Protein AF-A0AA44ZHX7-F1 (afdb_monomer_lite)

Secondary structure (DSSP, 8-state):
-EEEE--HHHHHHHH-TTS-HHHHHHHHHHHHHHHT-TTEEEE--HHHHHHHHHTS-TT-HHHHHHHHHHHTT-

Structure (mmCIF, N/CA/C/O backbone):
data_AF-A0AA44ZHX7-F1
#
_entry.id   AF-A0AA44ZHX7-F1
#
loop_
_atom_site.group_PDB
_atom_site.id
_atom_site.type_symbol
_atom_site.label_atom_id
_atom_site.label_alt_id
_atom_site.label_comp_id
_atom_site.label_asym_id
_atom_site.label_entity_id
_atom_site.label_seq_id
_atom_site.pdbx_PDB_ins_code
_atom_site.Cartn_x
_atom_site.Cartn_y
_atom_site.Cartn_z
_atom_site.occupancy
_atom_site.B_iso_or_equiv
_atom_site.auth_seq_id
_atom_site.auth_comp_id
_atom_site.auth_asym_id
_atom_site.auth_atom_id
_atom_site.pdbx_PDB_model_num
ATOM 1 N N . MET A 1 1 ? -13.828 -3.206 13.372 1.00 72.69 1 MET A N 1
ATOM 2 C CA . MET A 1 1 ? -13.699 -3.482 11.927 1.00 72.69 1 MET A CA 1
ATOM 3 C C . MET A 1 1 ? -13.790 -2.216 11.073 1.00 72.69 1 MET A C 1
ATOM 5 O O . MET A 1 1 ? -14.879 -1.673 10.895 1.00 72.69 1 MET A O 1
ATOM 9 N N . THR A 1 2 ? -12.655 -1.772 10.527 1.00 88.38 2 THR A N 1
ATOM 10 C CA . THR A 1 2 ? -12.563 -0.634 9.592 1.00 88.38 2 THR A CA 1
ATOM 11 C C . THR A 1 2 ? -12.018 -1.126 8.253 1.00 88.38 2 THR A C 1
ATOM 13 O O . THR A 1 2 ? -11.089 -1.932 8.215 1.00 88.38 2 THR A O 1
ATOM 16 N N . VAL A 1 3 ? -12.605 -0.666 7.147 1.00 90.56 3 VAL A N 1
ATOM 17 C CA . VAL A 1 3 ? -12.116 -0.967 5.796 1.00 90.56 3 VAL A CA 1
ATOM 18 C C . VAL A 1 3 ? -11.367 0.249 5.268 1.00 90.56 3 VAL A C 1
ATOM 20 O O . VAL A 1 3 ? -11.951 1.322 5.123 1.00 90.56 3 VAL A O 1
ATOM 23 N N . TYR A 1 4 ? -10.084 0.073 4.971 1.00 91.62 4 TYR A N 1
ATOM 24 C CA . TYR A 1 4 ? -9.224 1.086 4.374 1.00 91.62 4 TYR A CA 1
ATOM 25 C C . TYR A 1 4 ? -9.085 0.820 2.879 1.00 91.62 4 TYR A C 1
ATOM 27 O O . TYR A 1 4 ? -8.511 -0.187 2.465 1.00 91.62 4 TYR A O 1
ATOM 35 N N . LEU A 1 5 ? -9.597 1.743 2.069 1.00 92.62 5 LEU A N 1
ATOM 36 C CA . LEU A 1 5 ? -9.280 1.791 0.649 1.00 92.62 5 LEU A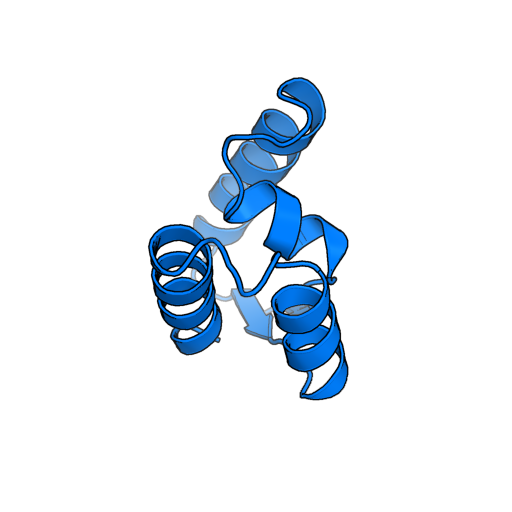 CA 1
ATOM 37 C C . LEU A 1 5 ? -7.913 2.462 0.488 1.00 92.62 5 LEU A C 1
ATOM 39 O O . LEU A 1 5 ? -7.784 3.653 0.765 1.00 92.62 5 LEU A O 1
ATOM 43 N N . LEU A 1 6 ? -6.905 1.695 0.076 1.00 91.50 6 LEU A N 1
ATOM 44 C CA . LEU A 1 6 ? -5.556 2.217 -0.134 1.00 91.50 6 LEU A CA 1
ATOM 45 C C . LEU A 1 6 ? -5.503 2.993 -1.446 1.00 91.50 6 LEU A C 1
ATOM 47 O O . LEU A 1 6 ? -5.895 2.461 -2.483 1.00 91.50 6 LEU A O 1
ATOM 51 N N . ASP A 1 7 ? -5.017 4.231 -1.406 1.00 90.50 7 ASP A N 1
ATOM 52 C CA . ASP A 1 7 ? -4.843 5.049 -2.602 1.00 90.50 7 ASP A CA 1
ATOM 53 C C . ASP A 1 7 ? -3.535 4.729 -3.349 1.00 90.50 7 ASP A C 1
ATOM 5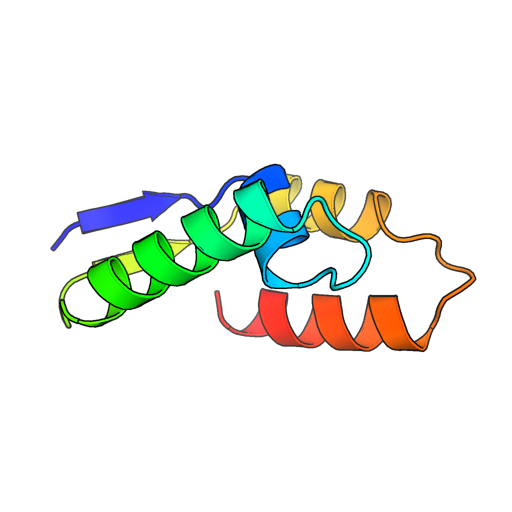5 O O . ASP A 1 7 ? -2.610 4.098 -2.830 1.00 90.50 7 ASP A O 1
ATOM 59 N N . THR A 1 8 ? -3.462 5.186 -4.598 1.00 87.50 8 THR A N 1
ATOM 60 C CA . THR A 1 8 ? -2.318 4.977 -5.489 1.00 87.50 8 THR A CA 1
ATOM 61 C C . THR A 1 8 ? -1.012 5.539 -4.915 1.00 87.50 8 THR A C 1
ATOM 63 O O . THR A 1 8 ? 0.014 4.864 -4.969 1.00 87.50 8 THR A O 1
ATOM 66 N N . ASN A 1 9 ? -1.023 6.745 -4.341 1.00 85.56 9 ASN A N 1
ATOM 67 C CA . ASN A 1 9 ? 0.184 7.380 -3.801 1.00 85.56 9 ASN A CA 1
ATOM 68 C C . ASN A 1 9 ? 0.680 6.643 -2.556 1.00 85.56 9 ASN A C 1
ATOM 70 O O . ASN A 1 9 ? 1.879 6.423 -2.410 1.00 85.56 9 ASN A O 1
ATOM 74 N N . TYR A 1 10 ? -0.239 6.219 -1.690 1.00 88.94 10 TYR A N 1
ATOM 75 C CA . TYR A 1 10 ? 0.060 5.433 -0.500 1.00 88.94 10 TYR A CA 1
ATOM 76 C C . TYR A 1 10 ? 0.783 4.131 -0.866 1.00 88.94 10 TYR A C 1
ATOM 78 O O . TYR A 1 10 ? 1.828 3.816 -0.300 1.00 88.94 10 TYR A O 1
ATOM 86 N N . LEU A 1 11 ? 0.283 3.415 -1.878 1.00 87.06 11 LEU A N 1
ATOM 87 C CA . LEU A 1 11 ? 0.905 2.189 -2.388 1.00 87.06 11 LEU A CA 1
ATOM 88 C C . LEU A 1 11 ? 2.270 2.442 -3.041 1.00 87.06 11 LEU A C 1
ATOM 90 O O . LEU A 1 11 ? 3.188 1.643 -2.862 1.00 87.06 11 LEU A O 1
ATOM 94 N N . VAL A 1 12 ? 2.421 3.552 -3.771 1.00 83.81 12 VAL A N 1
ATOM 95 C CA . VAL A 1 12 ? 3.707 3.947 -4.365 1.00 83.81 12 VAL A CA 1
ATOM 96 C C . VAL A 1 12 ? 4.741 4.217 -3.273 1.00 83.81 12 VAL A C 1
ATOM 98 O O . VAL A 1 12 ? 5.828 3.653 -3.333 1.00 83.81 12 VAL A O 1
ATOM 101 N N . TYR A 1 13 ? 4.400 4.989 -2.239 1.00 85.00 13 TYR A N 1
ATOM 102 C CA . TYR A 1 13 ? 5.309 5.246 -1.115 1.00 85.00 13 TYR A CA 1
ATOM 103 C C . TYR A 1 13 ? 5.647 3.979 -0.315 1.00 85.00 13 TYR A C 1
ATOM 105 O O . TYR A 1 13 ? 6.747 3.867 0.217 1.00 85.00 13 TYR A O 1
ATOM 113 N N . LEU A 1 14 ? 4.735 3.004 -0.250 1.00 83.12 14 LEU A N 1
ATOM 114 C CA . LEU A 1 14 ? 4.975 1.709 0.400 1.00 83.12 14 LEU A CA 1
ATOM 115 C C . LEU A 1 14 ? 5.977 0.825 -0.347 1.00 83.12 14 LEU A C 1
ATOM 117 O O . LEU A 1 14 ? 6.710 0.058 0.277 1.00 83.12 14 LEU A O 1
ATOM 121 N N . ALA A 1 15 ? 5.974 0.882 -1.676 1.00 76.19 15 ALA A N 1
ATOM 122 C CA . ALA A 1 15 ? 6.666 -0.096 -2.508 1.00 76.19 15 ALA A CA 1
ATOM 123 C C . ALA A 1 15 ? 7.867 0.463 -3.288 1.00 76.19 15 ALA A C 1
ATOM 125 O O . ALA A 1 15 ? 8.671 -0.326 -3.791 1.00 76.19 15 ALA A O 1
ATOM 126 N N . ASP A 1 16 ? 8.005 1.786 -3.383 1.00 73.06 16 ASP A N 1
ATOM 127 C CA . ASP A 1 16 ? 9.088 2.460 -4.096 1.00 73.06 16 ASP A CA 1
ATOM 128 C C . ASP A 1 16 ? 10.120 3.070 -3.137 1.00 73.06 16 ASP A C 1
ATOM 130 O O . ASP A 1 16 ? 9.830 4.019 -2.407 1.00 73.06 16 ASP A O 1
ATOM 134 N N . ASP A 1 17 ? 11.347 2.548 -3.165 1.00 68.56 17 ASP A N 1
ATOM 135 C CA . ASP A 1 17 ? 12.455 3.057 -2.346 1.00 68.56 17 ASP A CA 1
ATOM 136 C C . ASP A 1 17 ? 13.087 4.342 -2.920 1.00 68.56 17 ASP A C 1
ATOM 138 O O . ASP A 1 17 ? 13.789 5.031 -2.189 1.00 68.56 17 ASP A O 1
ATOM 142 N N . ASP A 1 18 ? 12.797 4.703 -4.181 1.00 67.38 18 ASP A N 1
ATOM 143 C CA . ASP A 1 18 ? 13.215 5.982 -4.798 1.00 67.38 18 ASP A CA 1
ATOM 144 C C . ASP A 1 18 ? 12.261 7.149 -4.451 1.00 67.38 18 ASP A C 1
ATOM 146 O O . ASP A 1 18 ? 12.402 8.262 -4.967 1.00 67.38 18 ASP A O 1
ATOM 150 N N . SER A 1 19 ? 11.241 6.903 -3.626 1.00 70.25 19 SER A N 1
ATOM 151 C CA . SER A 1 19 ? 10.249 7.911 -3.256 1.00 70.25 19 SER A CA 1
ATOM 152 C C . SER A 1 19 ? 10.721 8.818 -2.110 1.00 70.25 19 SER A C 1
ATOM 154 O O . SER A 1 19 ? 11.673 8.512 -1.398 1.00 70.25 19 SER A O 1
ATOM 156 N N . ASP A 1 20 ? 10.051 9.963 -1.947 1.00 80.88 20 ASP A N 1
ATOM 157 C CA . ASP A 1 20 ? 10.313 10.938 -0.879 1.00 80.88 20 ASP A CA 1
ATOM 158 C C . ASP A 1 20 ? 10.388 10.257 0.504 1.00 80.88 20 ASP A C 1
ATOM 160 O O . ASP A 1 20 ? 9.410 9.668 0.978 1.00 80.88 20 ASP A O 1
ATOM 164 N N . GLU A 1 21 ? 11.562 10.332 1.137 1.00 83.00 21 GLU A N 1
ATOM 165 C CA . GLU A 1 21 ? 11.891 9.582 2.350 1.00 83.00 21 GLU A CA 1
ATOM 166 C C . GLU A 1 21 ? 10.989 9.953 3.538 1.00 83.00 21 GLU A C 1
ATOM 168 O O . GLU A 1 21 ? 10.586 9.071 4.306 1.00 83.00 21 GLU A O 1
ATOM 173 N N . GLU A 1 22 ? 10.605 11.229 3.671 1.00 85.94 22 GLU A N 1
ATOM 174 C CA . GLU A 1 22 ? 9.706 11.670 4.744 1.00 85.94 22 GLU A CA 1
ATOM 175 C C . GLU A 1 22 ? 8.305 11.091 4.553 1.00 85.94 22 GLU A C 1
ATOM 177 O O . GLU A 1 22 ? 7.711 10.555 5.496 1.00 85.94 22 GLU A O 1
ATOM 182 N N . LYS A 1 23 ? 7.787 11.135 3.320 1.00 84.12 23 LYS A N 1
ATOM 183 C CA . LYS A 1 23 ? 6.462 10.583 3.001 1.00 84.12 23 LYS A CA 1
ATOM 184 C C . LYS A 1 23 ? 6.437 9.070 3.145 1.00 84.12 23 LYS A C 1
ATOM 186 O O . LYS A 1 23 ? 5.487 8.530 3.711 1.00 84.12 23 LYS A O 1
ATOM 191 N N . ARG A 1 24 ? 7.496 8.390 2.709 1.00 85.62 24 ARG A N 1
ATOM 192 C CA . ARG A 1 24 ? 7.659 6.944 2.883 1.00 85.62 24 ARG A CA 1
ATOM 193 C C . ARG A 1 24 ? 7.658 6.560 4.359 1.00 85.62 24 ARG A C 1
ATOM 195 O O . ARG A 1 24 ? 6.950 5.635 4.749 1.00 85.62 24 ARG A O 1
ATOM 202 N N . LYS A 1 25 ? 8.396 7.285 5.203 1.00 87.62 25 LYS A N 1
ATOM 203 C CA . LYS A 1 25 ? 8.428 7.029 6.649 1.00 87.62 25 LYS A CA 1
ATOM 204 C C . LYS A 1 25 ? 7.060 7.239 7.303 1.00 87.62 25 LYS A C 1
ATOM 206 O O . LYS A 1 25 ? 6.661 6.423 8.132 1.00 87.62 25 LYS A O 1
ATOM 211 N N . ALA A 1 26 ? 6.336 8.289 6.913 1.00 89.44 26 ALA A N 1
ATOM 212 C CA . ALA A 1 26 ? 4.987 8.551 7.409 1.00 89.44 26 ALA A CA 1
ATOM 213 C C . ALA A 1 26 ? 4.011 7.425 7.034 1.00 89.44 26 ALA A C 1
ATOM 215 O O . ALA A 1 26 ? 3.313 6.906 7.902 1.00 89.44 26 ALA A O 1
ATOM 216 N N . VAL A 1 27 ? 4.019 6.998 5.767 1.00 90.38 27 VAL A N 1
ATOM 217 C CA . VAL A 1 27 ? 3.177 5.899 5.270 1.00 90.38 27 VAL A CA 1
ATOM 218 C C . VAL A 1 27 ? 3.510 4.577 5.968 1.00 90.38 27 VAL A C 1
ATOM 220 O O . VAL A 1 27 ? 2.601 3.858 6.371 1.00 90.38 27 VAL A O 1
ATOM 223 N N . LEU A 1 28 ? 4.794 4.260 6.168 1.00 89.62 28 LEU A N 1
ATOM 224 C CA . LEU A 1 28 ? 5.204 3.041 6.873 1.00 89.62 28 LEU A CA 1
ATOM 225 C C . LEU A 1 28 ? 4.764 3.035 8.341 1.00 89.62 28 LEU A C 1
ATOM 227 O O . LEU A 1 28 ? 4.312 2.000 8.826 1.00 89.62 28 LEU A O 1
ATOM 231 N N . SER A 1 29 ? 4.877 4.171 9.040 1.00 91.75 29 SER A N 1
ATOM 232 C CA . SER A 1 29 ? 4.418 4.294 10.430 1.00 91.75 29 SER A CA 1
ATOM 233 C C . SER A 1 29 ? 2.906 4.115 10.530 1.00 91.75 29 SER A C 1
ATOM 235 O O . SER A 1 29 ? 2.427 3.322 11.335 1.00 91.75 29 SER A O 1
ATOM 237 N N . ASP A 1 30 ? 2.158 4.795 9.664 1.00 91.62 30 ASP A N 1
ATOM 238 C CA . ASP A 1 30 ? 0.699 4.715 9.619 1.00 91.62 30 ASP A CA 1
ATOM 239 C C . ASP A 1 30 ? 0.210 3.300 9.249 1.00 91.62 30 ASP A C 1
ATOM 241 O O . ASP A 1 30 ? -0.721 2.784 9.869 1.00 91.62 30 ASP A O 1
ATOM 245 N N . MET A 1 31 ? 0.871 2.620 8.305 1.00 90.62 31 MET A N 1
ATOM 246 C CA . MET A 1 31 ? 0.558 1.227 7.970 1.00 90.62 31 MET A CA 1
ATOM 247 C C . MET A 1 31 ? 0.847 0.290 9.148 1.00 90.62 31 MET A C 1
ATOM 249 O O . MET A 1 31 ? 0.035 -0.583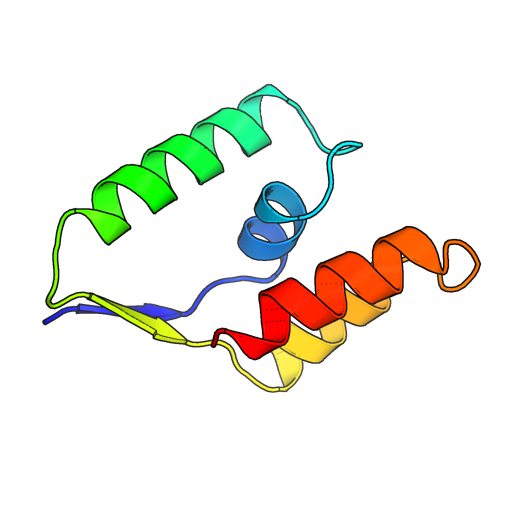 9.451 1.00 90.62 31 MET A O 1
ATOM 253 N N . ALA A 1 32 ? 1.977 0.477 9.838 1.00 90.94 32 ALA A N 1
ATOM 254 C CA . ALA A 1 32 ? 2.339 -0.323 11.006 1.00 90.94 32 ALA A CA 1
ATOM 255 C C . ALA A 1 32 ? 1.320 -0.166 12.145 1.00 90.94 32 ALA A C 1
ATOM 257 O O . ALA A 1 32 ? 0.919 -1.163 12.739 1.00 90.94 32 ALA A O 1
ATOM 258 N N . GLU A 1 33 ? 0.854 1.056 12.412 1.00 91.81 33 GLU A N 1
ATOM 259 C CA . GLU A 1 33 ? -0.204 1.322 13.394 1.00 91.81 33 GLU A CA 1
ATOM 260 C C . GLU A 1 33 ? -1.528 0.655 13.002 1.00 91.81 33 GLU A C 1
ATOM 262 O O . GLU A 1 33 ? -2.170 0.007 13.831 1.00 91.81 33 GLU A O 1
ATOM 267 N N . LYS A 1 34 ? -1.927 0.737 11.727 1.00 89.69 34 LYS A N 1
ATOM 268 C CA . LYS A 1 34 ? -3.165 0.100 11.247 1.00 89.69 34 LYS A CA 1
ATOM 269 C C . LYS A 1 34 ? -3.093 -1.426 11.274 1.00 89.69 34 LYS A C 1
ATOM 271 O O . LYS A 1 34 ? -4.127 -2.055 11.494 1.00 89.69 34 LYS A O 1
ATOM 276 N N . LEU A 1 35 ? -1.909 -2.008 11.073 1.00 88.38 35 LEU A N 1
ATOM 277 C CA . LEU A 1 35 ? -1.666 -3.453 11.150 1.00 88.38 35 LEU A CA 1
ATOM 278 C C . LEU A 1 35 ? -1.693 -3.998 12.585 1.00 88.38 35 LEU A C 1
ATOM 280 O O . LEU A 1 35 ? -1.915 -5.190 12.758 1.00 88.38 35 LEU A O 1
ATOM 284 N N . GLN A 1 36 ? -1.505 -3.159 13.612 1.00 89.75 36 GLN A N 1
ATOM 285 C CA . GLN A 1 36 ? -1.649 -3.585 15.014 1.00 89.75 36 GLN A CA 1
ATOM 286 C C . GLN A 1 36 ? -3.101 -3.891 15.403 1.00 89.75 36 GLN A C 1
ATOM 288 O O . GLN A 1 36 ? -3.346 -4.456 16.467 1.00 89.75 36 GLN A O 1
ATOM 293 N N . GLN A 1 37 ? -4.071 -3.499 14.576 1.00 88.44 37 GLN A N 1
ATOM 294 C CA . GLN A 1 37 ? -5.477 -3.803 14.797 1.00 88.44 37 GLN A CA 1
ATOM 295 C C . GLN A 1 37 ? -5.913 -4.943 13.872 1.00 88.44 37 GLN A C 1
ATOM 297 O O . GLN A 1 37 ? -6.130 -4.732 12.679 1.00 88.44 37 GLN A O 1
ATOM 302 N N . ASP A 1 38 ? -6.111 -6.132 14.447 1.00 80.56 38 ASP A N 1
ATOM 303 C CA . ASP A 1 38 ? -6.457 -7.371 13.723 1.00 80.56 38 ASP A CA 1
ATOM 304 C C . ASP A 1 38 ? -7.763 -7.285 12.907 1.00 80.56 38 ASP A C 1
ATOM 306 O O . ASP A 1 38 ? -7.997 -8.049 11.974 1.00 80.56 38 ASP A O 1
ATOM 310 N N . ASP A 1 39 ? -8.620 -6.328 13.249 1.00 88.25 39 ASP A N 1
ATOM 311 C CA . ASP A 1 39 ? -9.941 -6.115 12.660 1.00 88.25 39 ASP A CA 1
ATOM 312 C C . ASP A 1 39 ? -9.930 -5.227 11.400 1.00 88.25 39 ASP A C 1
ATOM 314 O O . ASP A 1 39 ? -10.988 -4.963 10.806 1.00 88.25 39 ASP A O 1
ATOM 318 N N . ASN A 1 40 ? -8.765 -4.699 11.022 1.00 91.25 40 ASN A N 1
ATOM 319 C CA . ASN A 1 40 ? -8.626 -3.810 9.877 1.00 91.25 40 ASN A CA 1
ATO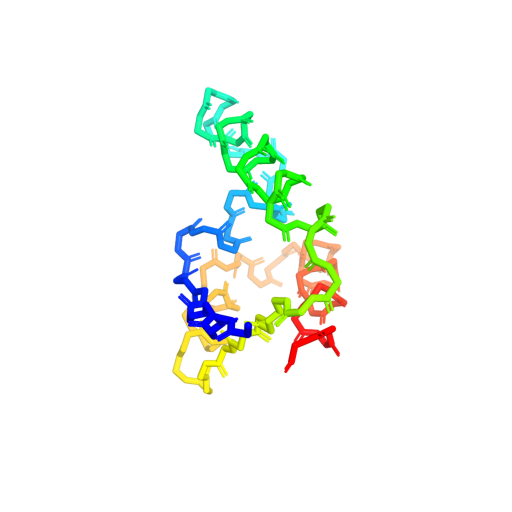M 320 C C . ASN A 1 40 ? -8.496 -4.601 8.577 1.00 91.25 40 ASN A C 1
ATOM 322 O O . ASN A 1 40 ? -7.750 -5.572 8.476 1.00 91.25 40 ASN A O 1
ATOM 326 N N . ARG A 1 41 ? -9.220 -4.160 7.545 1.00 89.25 41 ARG A N 1
ATOM 327 C CA . ARG A 1 41 ? -9.122 -4.729 6.197 1.00 89.25 41 ARG A CA 1
ATOM 328 C C . ARG A 1 41 ? -8.621 -3.673 5.236 1.00 89.25 41 ARG A C 1
ATOM 330 O O . ARG A 1 41 ? -9.168 -2.575 5.184 1.00 89.25 41 ARG A O 1
ATOM 337 N N . PHE A 1 42 ? -7.627 -4.036 4.446 1.00 91.38 42 PHE A N 1
ATOM 338 C CA . PHE A 1 42 ? -7.071 -3.186 3.406 1.00 91.38 42 PHE A CA 1
ATOM 339 C C . PHE A 1 42 ? -7.560 -3.688 2.058 1.00 91.38 42 PHE A C 1
ATOM 341 O O . PHE A 1 42 ? -7.526 -4.889 1.799 1.00 91.38 42 PHE A O 1
ATOM 348 N N . VAL A 1 43 ? -8.056 -2.780 1.226 1.00 93.06 43 VAL A N 1
ATOM 349 C CA . VAL A 1 43 ? -8.589 -3.110 -0.096 1.00 93.06 43 VAL A CA 1
ATOM 350 C C . VAL A 1 43 ? -8.055 -2.139 -1.135 1.00 93.06 43 VAL A C 1
ATOM 352 O O . VAL A 1 43 ? -7.780 -0.974 -0.839 1.00 93.06 43 VAL A O 1
ATOM 355 N N . ILE A 1 44 ? -7.958 -2.617 -2.371 1.00 92.50 44 ILE A N 1
ATOM 356 C CA . ILE A 1 44 ? -7.630 -1.817 -3.552 1.00 92.50 44 ILE A CA 1
ATOM 357 C C . ILE A 1 44 ? -8.692 -2.039 -4.627 1.00 92.50 44 ILE A C 1
ATOM 359 O O . ILE A 1 44 ? -9.316 -3.097 -4.699 1.00 92.50 44 ILE A O 1
ATOM 363 N N . THR A 1 45 ? -8.902 -1.048 -5.493 1.00 92.88 45 THR A N 1
ATOM 364 C CA . THR A 1 45 ? -9.739 -1.231 -6.689 1.00 92.88 45 THR A CA 1
ATOM 365 C C . THR A 1 45 ? -8.884 -1.618 -7.898 1.00 92.88 45 THR A C 1
ATOM 367 O O . THR A 1 45 ? -7.690 -1.301 -7.937 1.00 92.88 45 THR A O 1
ATOM 370 N N . PRO A 1 46 ? -9.479 -2.225 -8.944 1.00 91.19 46 PRO A N 1
ATOM 371 C CA . PRO A 1 46 ? -8.777 -2.460 -10.206 1.00 91.19 46 PRO A CA 1
ATOM 372 C C . PRO A 1 46 ? -8.184 -1.185 -10.823 1.00 91.19 46 PRO A C 1
ATOM 374 O O . PRO A 1 46 ? -7.114 -1.244 -11.425 1.00 91.19 46 PRO A O 1
ATOM 377 N N . LEU A 1 47 ? -8.848 -0.034 -10.646 1.00 91.44 47 LEU A N 1
ATOM 378 C CA . LEU A 1 47 ? -8.357 1.255 -11.133 1.00 91.44 47 LEU A CA 1
ATOM 379 C C . LEU A 1 47 ? -7.090 1.688 -10.389 1.00 91.44 47 LEU A C 1
ATOM 381 O O . LEU A 1 47 ? -6.095 2.006 -11.029 1.00 91.44 47 LEU A O 1
ATOM 385 N N . ILE A 1 48 ? -7.095 1.614 -9.056 1.00 90.75 48 ILE A N 1
ATOM 386 C CA . ILE A 1 48 ? -5.922 1.939 -8.228 1.00 90.75 48 ILE A CA 1
ATOM 387 C C . ILE A 1 48 ? -4.754 1.015 -8.579 1.00 90.75 48 ILE A C 1
ATOM 389 O O . ILE A 1 48 ? -3.634 1.470 -8.803 1.00 90.75 48 ILE A O 1
ATOM 393 N N . ARG A 1 49 ? -5.023 -0.287 -8.731 1.00 88.00 49 ARG A N 1
ATOM 394 C CA . ARG A 1 49 ? -4.017 -1.261 -9.171 1.00 88.00 49 ARG A CA 1
ATOM 395 C C . ARG A 1 49 ? -3.394 -0.866 -10.513 1.00 88.00 49 ARG A C 1
ATOM 397 O O . ARG A 1 49 ? -2.177 -0.931 -10.665 1.00 88.00 49 ARG A O 1
ATOM 404 N N . TYR A 1 50 ? -4.217 -0.457 -11.479 1.00 88.12 50 TYR A N 1
ATOM 405 C CA . TYR A 1 50 ? -3.743 0.003 -12.782 1.00 88.12 50 TYR A CA 1
ATOM 406 C C . TYR A 1 50 ? -2.884 1.265 -12.668 1.00 88.12 50 TYR A C 1
ATOM 408 O O . TYR A 1 50 ? -1.829 1.331 -13.292 1.00 88.12 50 TYR A O 1
ATOM 416 N N . GLU A 1 51 ? -3.291 2.249 -11.867 1.00 86.50 51 GLU A N 1
ATOM 417 C CA . GLU A 1 51 ? -2.531 3.489 -11.701 1.00 86.50 51 GLU A CA 1
ATOM 418 C C . GLU A 1 51 ? -1.156 3.256 -11.075 1.00 86.50 51 GLU A C 1
ATOM 420 O O . GLU A 1 51 ? -0.170 3.807 -11.572 1.0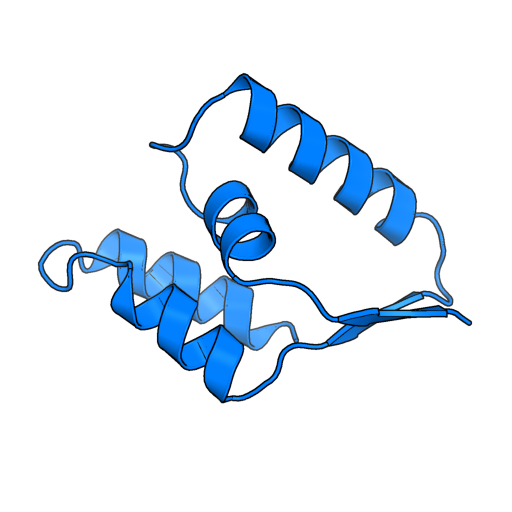0 86.50 51 GLU A O 1
ATOM 425 N N . VAL A 1 52 ? -1.078 2.399 -10.051 1.00 86.19 52 VAL A N 1
ATOM 426 C CA . VAL A 1 52 ? 0.189 2.023 -9.407 1.00 86.19 52 VAL A CA 1
ATOM 427 C C . VAL A 1 52 ? 1.116 1.354 -10.419 1.00 86.19 52 VAL A C 1
ATOM 429 O O . VAL A 1 52 ? 2.264 1.763 -10.562 1.00 86.19 52 VAL A O 1
ATOM 432 N N . LEU A 1 53 ? 0.613 0.367 -11.169 1.00 83.19 53 LEU A N 1
ATOM 433 C CA . LEU A 1 53 ? 1.401 -0.348 -12.179 1.00 83.19 53 LEU A CA 1
ATOM 434 C C . LEU A 1 53 ? 1.801 0.549 -13.358 1.00 83.19 53 LEU A C 1
ATOM 436 O O . LEU A 1 53 ? 2.898 0.413 -13.889 1.00 83.19 53 LEU A O 1
ATOM 440 N N . ARG A 1 54 ? 0.940 1.490 -13.758 1.00 81.44 54 ARG A N 1
ATOM 441 C CA . ARG A 1 54 ? 1.229 2.462 -14.821 1.00 81.44 54 ARG A CA 1
ATOM 442 C C . ARG A 1 54 ? 2.344 3.431 -14.424 1.00 81.44 54 ARG A C 1
ATOM 444 O O . ARG A 1 54 ? 3.099 3.848 -15.295 1.00 81.44 54 ARG A O 1
ATOM 451 N N . GLY A 1 55 ? 2.428 3.801 -13.145 1.00 72.19 55 GLY A N 1
ATOM 452 C CA . GLY A 1 55 ? 3.477 4.680 -12.619 1.00 72.19 55 GLY A CA 1
ATOM 453 C C . GLY A 1 55 ? 4.869 4.041 -12.589 1.00 72.19 55 GLY A C 1
ATOM 454 O O . GLY A 1 55 ? 5.863 4.741 -12.405 1.00 72.19 55 GLY A O 1
ATOM 455 N N . VAL A 1 56 ? 4.959 2.725 -12.788 1.00 70.31 56 VAL A N 1
ATOM 456 C CA . VAL A 1 56 ? 6.231 2.011 -12.898 1.00 70.31 56 VAL A CA 1
ATOM 457 C C . VAL A 1 56 ? 6.766 2.170 -14.306 1.00 70.31 56 VAL A C 1
ATOM 459 O O . VAL A 1 56 ? 6.101 1.812 -15.275 1.00 70.31 56 VAL A O 1
ATOM 462 N N . ASP A 1 57 ? 7.996 2.658 -14.424 1.00 66.25 57 ASP A N 1
ATOM 463 C CA . ASP A 1 57 ? 8.724 2.550 -15.679 1.00 66.25 57 ASP A CA 1
ATOM 464 C C . ASP A 1 57 ? 8.899 1.062 -16.014 1.00 66.25 57 ASP A C 1
ATOM 466 O O . ASP A 1 57 ? 9.613 0.329 -15.323 1.00 66.25 57 ASP A O 1
ATOM 470 N N . TRP A 1 58 ? 8.206 0.607 -17.059 1.00 61.53 58 TRP A N 1
ATOM 471 C CA . TRP A 1 58 ? 8.148 -0.794 -17.481 1.00 61.53 58 TRP A CA 1
ATOM 472 C C . TRP A 1 58 ? 9.534 -1.341 -17.861 1.00 61.53 58 TRP A C 1
ATOM 474 O O . TRP A 1 58 ? 9.720 -2.557 -17.896 1.00 61.53 58 TRP A O 1
ATOM 484 N N . GLY A 1 59 ? 10.521 -0.462 -18.089 1.00 60.16 59 GLY A N 1
ATOM 485 C CA . GLY A 1 59 ? 11.926 -0.827 -18.279 1.00 60.16 59 GLY A CA 1
ATOM 486 C C . GLY A 1 59 ? 12.642 -1.313 -17.010 1.00 60.16 59 GLY A C 1
ATOM 487 O O . GLY A 1 59 ? 13.690 -1.950 -17.112 1.00 60.16 59 GLY A O 1
ATOM 488 N N . LYS A 1 60 ? 12.087 -1.072 -15.813 1.00 68.81 60 LYS A N 1
ATOM 489 C CA . LYS A 1 60 ? 12.621 -1.543 -14.522 1.00 68.81 60 LYS A CA 1
ATOM 490 C C . LYS A 1 60 ? 11.874 -2.801 -14.063 1.00 68.81 60 LYS A C 1
ATOM 492 O O . LYS A 1 60 ? 11.027 -2.753 -13.169 1.00 68.81 60 LYS A O 1
ATOM 497 N N . SER A 1 61 ? 12.199 -3.942 -14.673 1.00 68.62 61 SER A N 1
ATOM 498 C CA . SER A 1 61 ? 11.550 -5.245 -14.425 1.00 68.62 61 SER A CA 1
ATOM 499 C C . SER A 1 61 ? 11.512 -5.655 -12.945 1.00 68.62 61 SER A C 1
ATOM 501 O O . SER A 1 61 ? 10.517 -6.207 -12.474 1.00 68.62 61 SER A O 1
ATOM 503 N N . GLU A 1 62 ? 12.561 -5.335 -12.190 1.00 74.75 62 GLU A N 1
ATOM 504 C CA . GLU A 1 62 ? 12.662 -5.623 -10.757 1.00 74.75 62 GLU A CA 1
ATOM 505 C C . GLU A 1 62 ? 11.636 -4.828 -9.932 1.00 74.75 62 GLU A C 1
ATOM 507 O O . GLU A 1 62 ? 10.958 -5.380 -9.061 1.00 74.75 62 GLU A O 1
ATOM 512 N N . LYS A 1 63 ? 11.432 -3.551 -10.279 1.00 72.81 63 LYS A N 1
ATOM 513 C CA . LYS A 1 63 ? 10.447 -2.671 -9.637 1.00 72.81 63 LYS A CA 1
ATOM 514 C C . LYS A 1 63 ? 9.018 -3.128 -9.929 1.00 72.81 63 LYS A C 1
ATOM 516 O O . LYS A 1 63 ? 8.190 -3.180 -9.021 1.00 72.81 63 LYS A O 1
ATOM 521 N N . LEU A 1 64 ? 8.748 -3.529 -11.172 1.00 76.19 64 LEU A N 1
ATOM 522 C CA . LEU A 1 64 ? 7.455 -4.089 -11.572 1.00 76.19 64 LEU A CA 1
ATOM 523 C C . LEU A 1 64 ? 7.136 -5.388 -10.817 1.00 76.19 64 LEU A C 1
ATOM 525 O O . LEU A 1 64 ? 6.016 -5.559 -10.330 1.00 76.19 64 LEU A O 1
ATOM 529 N N . SER A 1 65 ? 8.116 -6.288 -10.695 1.00 79.62 65 SER A N 1
ATOM 530 C CA . SER A 1 65 ? 7.963 -7.556 -9.970 1.00 79.62 65 SER A CA 1
ATOM 531 C C . SER A 1 65 ? 7.637 -7.321 -8.491 1.00 79.62 65 SER A C 1
ATOM 533 O O . SER A 1 65 ? 6.658 -7.865 -7.974 1.00 79.62 65 SER A O 1
ATOM 535 N N . ARG A 1 66 ? 8.384 -6.424 -7.830 1.00 80.75 66 ARG A N 1
ATOM 536 C CA . ARG A 1 66 ? 8.152 -6.051 -6.426 1.00 80.75 66 ARG A CA 1
ATOM 537 C C . ARG A 1 66 ? 6.752 -5.481 -6.208 1.00 80.75 66 ARG A C 1
ATOM 539 O O . ARG A 1 66 ? 6.034 -5.942 -5.323 1.00 80.75 66 ARG A O 1
ATOM 546 N N . LEU A 1 67 ? 6.342 -4.521 -7.037 1.00 80.06 67 LEU A N 1
ATOM 547 C CA . LEU A 1 67 ? 5.022 -3.892 -6.945 1.00 80.06 67 LEU A CA 1
ATOM 548 C C . LEU A 1 67 ? 3.886 -4.881 -7.194 1.00 80.06 67 LEU A C 1
ATOM 550 O O . LEU A 1 67 ? 2.892 -4.877 -6.473 1.00 80.06 67 LEU A O 1
ATOM 554 N N . THR A 1 68 ? 4.052 -5.780 -8.163 1.00 81.88 68 THR A N 1
ATOM 555 C CA . THR A 1 68 ? 3.076 -6.845 -8.422 1.00 81.88 68 THR A CA 1
ATOM 556 C C . THR A 1 68 ? 2.924 -7.770 -7.211 1.00 81.88 68 THR A C 1
ATOM 558 O O . THR A 1 68 ? 1.801 -8.145 -6.877 1.00 81.88 68 THR A O 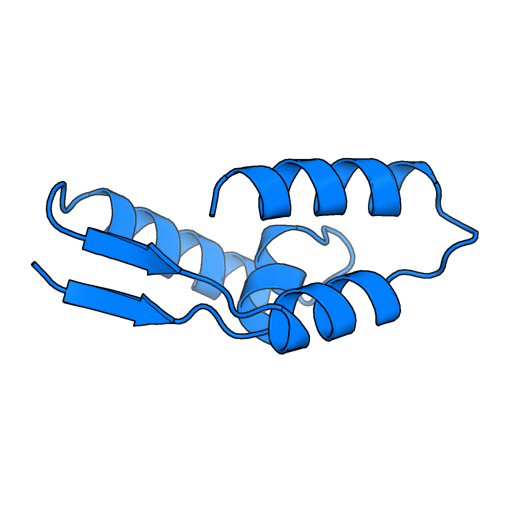1
ATOM 561 N N . GLY A 1 69 ? 4.026 -8.095 -6.524 1.00 83.69 69 GLY A N 1
ATOM 562 C CA . GLY A 1 69 ? 4.012 -8.906 -5.304 1.00 83.69 69 GLY A CA 1
ATOM 563 C C . GLY A 1 69 ? 3.303 -8.235 -4.124 1.00 83.69 69 GLY A C 1
ATOM 564 O O . GLY A 1 69 ? 2.569 -8.902 -3.400 1.00 83.69 69 GLY A O 1
ATOM 565 N N . VAL A 1 70 ? 3.466 -6.919 -3.951 1.00 81.94 70 VAL A N 1
ATOM 566 C CA . VAL A 1 70 ? 2.740 -6.149 -2.922 1.00 81.94 70 VAL A CA 1
ATOM 567 C C . VAL A 1 70 ? 1.244 -6.103 -3.234 1.00 81.94 70 VAL A C 1
ATOM 569 O O . VAL A 1 70 ? 0.422 -6.377 -2.367 1.00 81.94 70 VAL A O 1
ATOM 572 N N . LEU A 1 71 ? 0.879 -5.821 -4.487 1.00 82.94 71 LEU A N 1
ATOM 573 C CA . LEU A 1 71 ? -0.522 -5.706 -4.906 1.00 82.94 71 LEU A CA 1
ATOM 574 C C . LEU A 1 71 ? -1.299 -7.029 -4.836 1.00 82.94 71 LEU A C 1
ATOM 576 O O . LEU A 1 71 ? -2.521 -6.993 -4.848 1.00 82.94 71 LEU A O 1
ATOM 580 N N . ALA A 1 72 ? -0.625 -8.181 -4.789 1.00 84.69 72 ALA A N 1
ATOM 581 C CA . ALA A 1 72 ? -1.266 -9.490 -4.649 1.00 84.69 72 ALA A CA 1
ATOM 582 C C . ALA A 1 72 ? -1.744 -9.796 -3.215 1.00 84.69 72 ALA A C 1
ATOM 584 O O . ALA A 1 72 ? -2.416 -10.803 -3.004 1.00 84.69 72 ALA A O 1
ATOM 585 N N . GLN A 1 73 ? -1.376 -8.967 -2.233 1.00 80.06 73 GLN A N 1
ATOM 586 C CA . GLN A 1 73 ? -1.735 -9.146 -0.820 1.00 80.06 73 GLN A CA 1
ATOM 587 C C . GLN A 1 73 ? -3.082 -8.499 -0.451 1.00 80.06 73 GLN A C 1
ATOM 589 O O . GLN A 1 73 ? -3.535 -8.654 0.683 1.00 80.06 73 GLN A O 1
ATOM 594 N N . PHE A 1 74 ? -3.703 -7.783 -1.393 1.00 77.06 74 PHE A N 1
ATOM 595 C CA . PHE A 1 74 ? -4.953 -7.036 -1.235 1.00 77.06 74 PHE A CA 1
ATOM 596 C C . PHE A 1 74 ? -6.000 -7.520 -2.243 1.00 77.06 74 PHE A C 1
ATOM 598 O O . PHE A 1 74 ? -7.202 -7.473 -1.899 1.00 77.06 74 PHE A O 1
#

Foldseek 3Di:
DEEDAQALVLLCLCQPPPDDPVSVVVSVVVVVVQVVDPPYHYDYDPVSLVSNLVPDPVVPVVSNVRSVVVNVVD

InterPro domains:
  IPR029060 PIN-like domain superfamily [SSF88723] (1-71)

Sequence (74 aa):
MTVYLLDTNYLVYLADDDSDEEKRKAVLSDMAEKLQQDDNRFVITPLIRYEVLRGVDWGKSEKLSRLTGVLAQF

Radius of gyration: 12.48 Å; chains: 1; bounding box: 27×21×33 Å

pLDDT: mean 83.43, std 8.23, range [60.16, 93.06]

Organism: NCBI:txid1193404